Protein AF-A0A957NQN8-F1 (afdb_monomer_lite)

Foldseek 3Di:
DAFPQDLPDDDDPPDDLVCNCVRHVDDPALEAEAENPQDFDWDDRPSHIYTHQHAQQQAADQDLWGWGKDWDDDPPDIDIDIDTHDDDLVVVLVCCVVVCVCVVPPLVSVQSSVSNVRRHHRVVVLCVVCVVCCVVVVDPSVRSSVVSVVD

pLDDT: mean 94.62, std 3.74, range [75.94, 98.19]

Sequence (151 aa):
HASQRSERDSIVMHTAATEFPLMFPHTDATLIVRGHNHAAQVRIWQQRFIITAGAIGLHSGGLRAAQYVLLERRQSSWTFEHHLVEYDVERTLRRFTETGYLEATGVAGRLFQREIDIATLQWLPFMRLYGAAIQSGEITMERALERFQQL

Radius of gyration: 18.22 Å; chains: 1; bounding box: 48×32×51 Å

Structure (mmCIF, N/CA/C/O backbone):
data_AF-A0A957NQN8-F1
#
_entry.id   AF-A0A957NQN8-F1
#
loop_
_atom_site.group_PDB
_atom_site.id
_atom_site.type_symbol
_atom_site.label_atom_id
_atom_site.label_alt_id
_atom_site.label_comp_id
_atom_site.label_asym_id
_atom_site.label_entity_id
_atom_site.label_seq_id
_atom_site.pdbx_PDB_ins_code
_atom_site.Cartn_x
_atom_site.Cartn_y
_atom_site.Cartn_z
_atom_site.occupancy
_atom_site.B_iso_or_equiv
_atom_site.auth_seq_id
_atom_site.auth_comp_id
_atom_site.auth_asym_id
_atom_site.auth_atom_id
_atom_site.pdbx_PDB_model_num
ATOM 1 N N . HIS A 1 1 ? 6.668 -10.659 0.617 1.00 94.19 1 HIS A N 1
ATOM 2 C CA . HIS A 1 1 ? 5.632 -9.607 0.639 1.00 94.19 1 HIS A CA 1
ATOM 3 C C . HIS A 1 1 ? 6.266 -8.221 0.798 1.00 94.19 1 HIS A C 1
ATOM 5 O O . HIS A 1 1 ? 6.100 -7.411 -0.114 1.00 94.19 1 HIS A O 1
ATOM 11 N N . ALA A 1 2 ? 7.045 -7.972 1.862 1.00 96.56 2 ALA A N 1
ATOM 12 C CA . ALA A 1 2 ? 7.792 -6.720 2.057 1.00 96.56 2 ALA A CA 1
ATOM 13 C C . ALA A 1 2 ? 9.279 -6.810 1.636 1.00 96.56 2 ALA A C 1
ATOM 15 O O . ALA A 1 2 ? 9.616 -6.365 0.537 1.00 96.56 2 ALA A O 1
ATOM 16 N N . SER A 1 3 ? 10.139 -7.393 2.479 1.00 97.31 3 SER A N 1
ATOM 17 C CA . SER A 1 3 ? 11.564 -7.686 2.243 1.00 97.31 3 SER A CA 1
ATOM 18 C C . SER A 1 3 ? 11.927 -9.061 2.842 1.00 97.3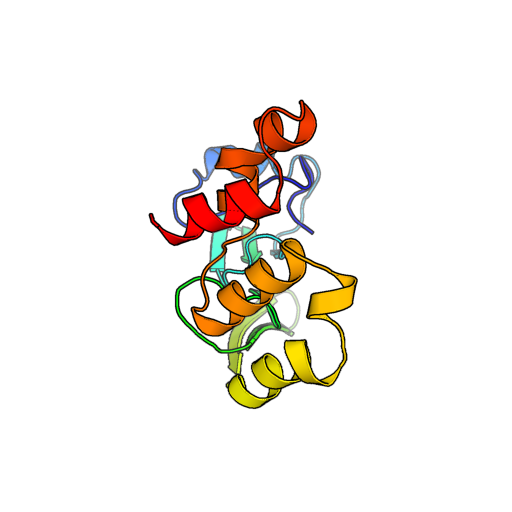1 3 SER A C 1
ATOM 20 O O . SER A 1 3 ? 11.063 -9.715 3.423 1.00 97.31 3 SER A O 1
ATOM 22 N N . GLN A 1 4 ? 13.177 -9.524 2.706 1.00 96.81 4 GLN A N 1
ATOM 23 C CA . GLN A 1 4 ? 13.647 -10.731 3.414 1.00 96.81 4 GLN A CA 1
ATOM 24 C C . GLN A 1 4 ? 13.975 -10.445 4.888 1.00 96.81 4 GLN A C 1
ATOM 26 O O . GLN A 1 4 ? 13.868 -11.336 5.726 1.00 96.81 4 GLN A O 1
ATOM 31 N N . ARG A 1 5 ? 14.378 -9.210 5.204 1.00 96.62 5 ARG A N 1
ATOM 32 C CA . ARG A 1 5 ? 14.732 -8.779 6.562 1.00 96.62 5 ARG A CA 1
ATOM 33 C C . ARG A 1 5 ? 13.515 -8.653 7.472 1.00 96.62 5 ARG A C 1
ATOM 35 O O . ARG A 1 5 ? 13.595 -9.013 8.642 1.00 96.62 5 ARG A O 1
ATOM 42 N N . SER A 1 6 ? 12.415 -8.084 6.976 1.00 96.56 6 SER A N 1
ATOM 43 C CA . SER A 1 6 ? 11.246 -7.790 7.805 1.00 96.56 6 SER A CA 1
ATOM 44 C C . SER A 1 6 ? 9.972 -7.575 6.992 1.00 96.56 6 SER A C 1
ATOM 46 O O . SER A 1 6 ? 9.952 -6.840 6.007 1.00 96.56 6 SER A O 1
ATOM 48 N N . GLU A 1 7 ? 8.858 -8.103 7.502 1.00 94.44 7 GLU A N 1
ATOM 49 C CA . GLU A 1 7 ? 7.504 -7.833 6.996 1.00 94.44 7 GLU A CA 1
ATOM 50 C C . GLU A 1 7 ? 7.017 -6.400 7.271 1.00 94.44 7 GLU A C 1
ATOM 52 O O . GLU A 1 7 ? 5.934 -6.020 6.838 1.00 94.44 7 GLU A O 1
ATOM 57 N N . ARG A 1 8 ? 7.809 -5.590 7.984 1.00 91.94 8 ARG A N 1
ATOM 58 C CA . ARG A 1 8 ? 7.538 -4.165 8.237 1.00 91.94 8 ARG A CA 1
ATOM 59 C C . ARG A 1 8 ? 8.356 -3.234 7.341 1.00 91.94 8 ARG A C 1
ATOM 61 O O . ARG A 1 8 ? 8.216 -2.015 7.446 1.00 91.94 8 ARG A O 1
ATOM 68 N N . ASP A 1 9 ? 9.243 -3.782 6.510 1.00 95.19 9 ASP A N 1
ATOM 69 C CA . ASP A 1 9 ? 10.127 -2.971 5.683 1.00 95.19 9 ASP A CA 1
ATOM 70 C C . ASP A 1 9 ? 9.368 -2.276 4.557 1.00 95.19 9 ASP A C 1
ATOM 72 O O . ASP A 1 9 ? 8.793 -2.887 3.653 1.00 95.19 9 ASP A O 1
ATOM 76 N N . SER A 1 10 ? 9.472 -0.955 4.577 1.00 93.75 10 SER A N 1
ATOM 77 C CA . SER A 1 10 ? 8.943 -0.078 3.553 1.00 93.75 10 SER A CA 1
ATOM 78 C C . SER A 1 10 ? 10.054 0.412 2.636 1.00 93.75 10 SER A C 1
ATOM 80 O O . SER A 1 10 ? 10.982 1.085 3.080 1.00 93.75 10 SER A O 1
ATOM 82 N N . ILE A 1 11 ? 9.926 0.123 1.340 1.00 95.25 11 ILE A N 1
ATOM 83 C CA . ILE A 1 11 ? 10.748 0.753 0.305 1.00 95.25 11 ILE A CA 1
ATOM 84 C C . ILE A 1 11 ? 9.905 1.841 -0.341 1.00 95.25 11 ILE A C 1
ATOM 86 O O . ILE A 1 11 ? 8.903 1.537 -0.985 1.00 95.25 11 ILE A O 1
ATOM 90 N N . VAL A 1 12 ? 10.333 3.086 -0.180 1.00 92.50 12 VAL A N 1
ATOM 91 C CA . VAL A 1 12 ? 9.748 4.291 -0.781 1.00 92.50 12 VAL A CA 1
ATOM 92 C C . VAL A 1 12 ? 10.782 4.964 -1.685 1.00 92.50 12 VAL A C 1
ATOM 94 O O . VAL A 1 12 ? 11.945 4.556 -1.709 1.00 92.50 12 VAL A O 1
ATOM 97 N N . MET A 1 13 ? 10.398 6.007 -2.425 1.00 90.00 13 MET A N 1
ATOM 98 C CA . MET A 1 13 ? 11.289 6.673 -3.391 1.00 90.00 13 MET A CA 1
ATOM 99 C C . MET A 1 13 ? 12.618 7.152 -2.788 1.00 90.00 13 MET A C 1
ATOM 101 O O . MET A 1 13 ? 13.650 7.062 -3.446 1.00 90.00 13 MET A O 1
ATOM 105 N N . HIS A 1 14 ? 12.617 7.583 -1.524 1.00 91.94 14 HIS A N 1
ATOM 106 C CA . HIS A 1 14 ? 13.803 8.098 -0.833 1.00 91.94 14 HIS A CA 1
ATOM 107 C C . HIS A 1 14 ? 14.525 7.069 0.059 1.00 91.94 14 HIS A C 1
ATOM 109 O O . HIS A 1 14 ? 15.478 7.433 0.742 1.00 91.94 14 HIS A O 1
ATOM 115 N N . THR A 1 15 ? 14.122 5.789 0.079 1.00 95.44 15 THR A N 1
ATOM 116 C CA . THR A 1 15 ? 14.885 4.752 0.805 1.00 95.44 15 THR A CA 1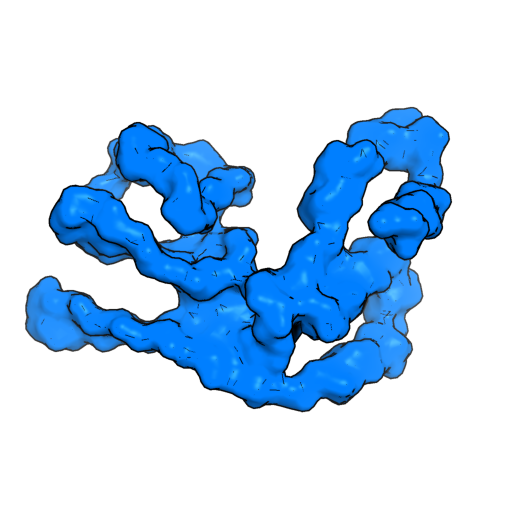
ATOM 117 C C . THR A 1 15 ? 16.298 4.664 0.222 1.00 95.44 15 THR A C 1
ATOM 119 O O . THR A 1 15 ? 16.436 4.469 -0.988 1.00 95.44 15 THR A O 1
ATOM 122 N N . ALA A 1 16 ? 17.338 4.806 1.044 1.00 94.69 16 ALA A N 1
ATOM 123 C CA . ALA A 1 16 ? 18.724 4.803 0.578 1.00 94.69 16 ALA A CA 1
ATOM 124 C C . ALA A 1 16 ? 19.117 3.448 -0.035 1.00 94.69 16 ALA A C 1
ATOM 126 O O . ALA A 1 16 ? 18.762 2.395 0.489 1.00 94.69 16 ALA A O 1
ATOM 127 N N . ALA A 1 17 ? 19.886 3.460 -1.129 1.00 94.50 17 ALA A N 1
ATOM 128 C CA . ALA A 1 17 ? 20.317 2.221 -1.788 1.00 94.50 17 ALA A CA 1
ATOM 129 C C . ALA A 1 17 ? 21.243 1.357 -0.909 1.00 94.50 17 ALA A C 1
ATOM 131 O O . ALA A 1 17 ? 21.326 0.146 -1.103 1.00 94.50 17 ALA A O 1
ATOM 132 N N . THR A 1 18 ? 21.896 1.968 0.083 1.00 95.56 18 THR A N 1
ATOM 133 C CA . THR A 1 18 ? 22.708 1.289 1.102 1.00 95.56 18 THR A CA 1
ATOM 134 C C . THR A 1 18 ? 21.887 0.381 2.019 1.00 95.56 18 THR A C 1
ATOM 136 O O . THR A 1 18 ? 22.454 -0.524 2.619 1.00 95.56 18 THR A O 1
ATOM 139 N N . GLU A 1 19 ? 20.563 0.563 2.097 1.00 96.88 19 GLU A N 1
ATOM 140 C CA . GLU A 1 19 ? 19.673 -0.309 2.877 1.00 96.88 19 GLU A CA 1
ATOM 141 C C . GLU A 1 19 ? 19.344 -1.623 2.161 1.00 96.88 19 GLU A C 1
ATOM 143 O O . GLU A 1 19 ? 19.018 -2.618 2.806 1.00 96.88 19 GLU A O 1
ATOM 148 N N . PHE A 1 20 ? 19.411 -1.660 0.827 1.00 96.56 20 PHE A N 1
ATOM 149 C CA . PHE A 1 20 ? 18.943 -2.813 0.053 1.00 96.56 20 PHE A CA 1
ATOM 150 C C . PHE A 1 20 ? 19.696 -4.121 0.332 1.00 96.56 20 PHE A C 1
ATOM 152 O O . PHE A 1 20 ? 19.016 -5.139 0.478 1.00 96.56 20 PHE A O 1
ATOM 159 N N . PRO A 1 21 ? 21.035 -4.135 0.506 1.00 96.19 21 PRO A N 1
ATOM 160 C CA . PRO A 1 21 ? 21.740 -5.343 0.932 1.00 96.19 21 PRO A CA 1
ATOM 161 C C . PRO A 1 21 ? 21.251 -5.875 2.285 1.00 96.19 21 PRO A C 1
ATOM 163 O O . PRO A 1 21 ? 21.210 -7.082 2.487 1.00 96.19 21 PRO A O 1
ATOM 166 N N . LEU A 1 22 ? 20.844 -4.988 3.201 1.00 96.56 22 LEU A N 1
ATOM 167 C CA . LEU A 1 22 ? 20.317 -5.383 4.507 1.00 96.56 22 LEU A CA 1
ATOM 168 C C . LEU A 1 22 ? 18.882 -5.900 4.401 1.00 96.56 22 LEU A C 1
ATOM 170 O O . LEU A 1 22 ? 18.526 -6.835 5.107 1.00 96.56 22 LEU A O 1
ATOM 174 N N . MET A 1 23 ? 18.057 -5.300 3.538 1.00 97.38 23 MET A N 1
ATOM 175 C CA . MET A 1 23 ? 16.670 -5.718 3.295 1.00 97.38 23 MET A CA 1
ATOM 176 C C . MET A 1 23 ? 16.573 -7.060 2.551 1.00 97.38 23 MET A C 1
ATOM 178 O O . MET A 1 23 ? 15.591 -7.789 2.721 1.00 97.38 23 MET A O 1
ATOM 182 N N . PHE A 1 24 ? 17.580 -7.384 1.737 1.00 96.88 24 PHE A N 1
ATOM 183 C CA . PHE A 1 24 ? 17.642 -8.586 0.905 1.00 96.88 24 PHE A CA 1
ATOM 184 C C . PHE A 1 24 ? 18.995 -9.315 1.039 1.00 96.88 24 PHE A C 1
ATOM 186 O O . PHE A 1 24 ? 19.737 -9.420 0.057 1.00 96.88 24 PHE A O 1
ATOM 193 N N . PRO A 1 25 ? 19.342 -9.818 2.238 1.00 95.94 25 PRO A N 1
ATOM 194 C CA . PRO A 1 25 ? 20.683 -10.323 2.534 1.00 95.94 25 PRO A CA 1
ATOM 195 C C . PRO A 1 25 ? 21.014 -11.668 1.871 1.00 95.94 25 PRO A C 1
ATOM 197 O O . PRO A 1 25 ? 22.176 -12.066 1.851 1.00 95.94 25 PRO A O 1
ATOM 200 N N . HIS A 1 26 ? 20.019 -12.391 1.348 1.00 94.56 26 HIS A N 1
ATOM 201 C CA . HIS A 1 26 ? 20.175 -13.771 0.870 1.00 94.56 26 HIS A CA 1
ATOM 202 C C . HIS A 1 26 ? 19.574 -13.969 -0.524 1.00 94.56 26 HIS A C 1
ATOM 204 O O . HIS A 1 26 ? 18.953 -14.995 -0.797 1.00 94.56 26 HIS A O 1
ATOM 210 N N . THR A 1 27 ? 19.669 -12.964 -1.396 1.00 92.31 27 THR A N 1
ATOM 211 C CA . THR A 1 27 ? 19.161 -13.076 -2.766 1.00 92.31 27 THR A CA 1
ATOM 212 C C . THR A 1 27 ? 20.216 -12.721 -3.798 1.00 92.31 27 THR A C 1
ATOM 214 O O . THR A 1 27 ? 20.865 -11.675 -3.716 1.00 92.31 27 THR A O 1
ATOM 217 N N . ASP A 1 28 ? 20.302 -13.563 -4.822 1.00 92.19 28 ASP A N 1
ATOM 218 C CA . ASP A 1 28 ? 21.055 -13.306 -6.051 1.00 92.19 28 ASP A CA 1
ATOM 219 C C . ASP A 1 28 ? 20.137 -12.938 -7.223 1.00 92.19 28 ASP A C 1
ATOM 221 O O . ASP A 1 28 ? 20.584 -12.794 -8.360 1.00 92.19 28 ASP A O 1
ATOM 225 N N . ALA A 1 29 ? 18.839 -12.754 -6.957 1.00 93.44 29 ALA A N 1
ATOM 226 C CA . ALA A 1 29 ? 17.880 -12.372 -7.979 1.00 93.44 29 ALA A CA 1
ATOM 227 C C . ALA A 1 29 ? 18.218 -10.991 -8.564 1.00 93.44 29 ALA A C 1
ATOM 229 O O . ALA A 1 29 ? 18.407 -10.009 -7.843 1.00 93.44 29 ALA A O 1
ATOM 230 N N . THR A 1 30 ? 18.226 -10.906 -9.893 1.00 93.38 30 THR A N 1
ATOM 231 C CA . THR A 1 30 ? 18.358 -9.642 -10.632 1.00 93.38 30 THR A CA 1
ATOM 232 C C . THR A 1 30 ? 17.045 -8.861 -10.693 1.00 93.38 30 THR A C 1
ATOM 234 O O . THR A 1 30 ? 17.049 -7.662 -10.960 1.00 93.38 30 THR A O 1
ATOM 237 N N . LEU A 1 31 ? 15.923 -9.522 -10.397 1.00 95.50 31 LEU A N 1
ATOM 238 C CA . LEU A 1 31 ? 14.590 -8.941 -10.318 1.00 95.50 31 LEU A CA 1
ATOM 239 C C . LEU A 1 31 ? 13.915 -9.383 -9.017 1.00 95.50 31 LEU A C 1
ATOM 241 O O . LEU A 1 31 ? 13.694 -10.571 -8.796 1.00 95.50 31 LEU A O 1
ATOM 245 N N . ILE A 1 32 ? 13.569 -8.423 -8.166 1.00 96.81 32 ILE A N 1
ATOM 246 C CA . ILE A 1 32 ? 12.849 -8.634 -6.910 1.00 96.81 32 ILE A CA 1
ATOM 247 C C . ILE A 1 32 ? 11.475 -7.988 -7.053 1.00 96.81 32 ILE A C 1
ATOM 249 O O . ILE A 1 32 ? 11.379 -6.782 -7.261 1.00 96.81 32 ILE A O 1
ATOM 253 N N . VAL A 1 33 ? 10.409 -8.775 -6.915 1.00 97.00 33 VAL A N 1
ATOM 254 C CA . VAL A 1 33 ? 9.023 -8.294 -7.015 1.00 97.00 33 VAL A CA 1
ATOM 255 C C . VAL A 1 33 ? 8.379 -8.333 -5.633 1.00 97.00 33 VAL A C 1
ATOM 257 O O . VAL A 1 33 ? 8.437 -9.350 -4.941 1.00 97.00 33 VAL A O 1
ATOM 260 N N . ARG A 1 34 ? 7.777 -7.219 -5.212 1.00 96.38 34 ARG A N 1
ATOM 261 C CA . ARG A 1 34 ? 7.179 -7.051 -3.879 1.00 96.38 34 ARG A CA 1
ATOM 262 C C . ARG A 1 34 ? 5.885 -6.235 -3.910 1.00 96.38 34 ARG A C 1
ATOM 264 O O . ARG A 1 34 ? 5.529 -5.642 -4.924 1.00 96.38 34 ARG A O 1
ATOM 271 N N . GLY A 1 35 ? 5.209 -6.177 -2.764 1.00 94.69 35 GLY A N 1
ATOM 272 C CA . GLY A 1 35 ? 4.024 -5.347 -2.531 1.00 94.69 35 GLY A CA 1
ATOM 273 C C . GLY A 1 35 ? 4.209 -4.462 -1.299 1.00 94.69 35 GLY A C 1
ATOM 274 O O . GLY A 1 35 ? 5.149 -3.669 -1.237 1.00 94.69 35 GLY A O 1
ATOM 275 N N . HIS A 1 36 ? 3.331 -4.633 -0.309 1.00 94.69 36 HIS A N 1
ATOM 276 C CA . HIS A 1 36 ? 3.388 -4.056 1.041 1.00 94.69 36 HIS A CA 1
ATOM 277 C C . HIS A 1 36 ? 3.136 -2.542 1.167 1.00 94.69 36 HIS A C 1
ATOM 279 O O . HIS A 1 36 ? 2.336 -2.140 2.001 1.00 94.69 36 HIS A O 1
ATOM 285 N N . ASN A 1 37 ? 3.753 -1.689 0.342 1.00 90.19 37 ASN A N 1
ATOM 286 C CA . ASN A 1 37 ? 3.627 -0.224 0.488 1.00 90.19 37 ASN A CA 1
ATOM 287 C C . ASN A 1 37 ? 2.455 0.387 -0.278 1.00 90.19 37 ASN A C 1
ATOM 289 O O . ASN A 1 37 ? 2.228 1.587 -0.171 1.00 90.19 37 ASN A O 1
ATOM 293 N N . HIS A 1 38 ? 1.763 -0.426 -1.079 1.00 92.88 38 HIS A N 1
ATOM 294 C CA . HIS A 1 38 ? 0.609 -0.017 -1.880 1.00 92.88 38 HIS A CA 1
ATOM 295 C C . HIS A 1 38 ? 0.892 1.136 -2.863 1.00 92.88 38 HIS A C 1
ATOM 297 O O . HIS A 1 38 ? -0.018 1.853 -3.275 1.00 92.88 38 HIS A O 1
ATOM 303 N N . ALA A 1 39 ? 2.158 1.311 -3.241 1.00 90.38 39 ALA A N 1
ATOM 304 C CA . ALA A 1 39 ? 2.619 2.317 -4.187 1.00 90.38 39 ALA A CA 1
ATOM 305 C C . ALA A 1 39 ? 3.451 1.627 -5.268 1.00 90.38 39 ALA A C 1
ATOM 307 O O . ALA A 1 39 ? 4.501 1.045 -4.966 1.00 90.38 39 ALA A O 1
ATOM 308 N N . ALA A 1 40 ? 2.965 1.648 -6.509 1.00 93.75 40 ALA A N 1
ATOM 309 C CA . ALA A 1 40 ? 3.712 1.151 -7.654 1.00 93.75 40 ALA A CA 1
ATOM 310 C C . ALA A 1 40 ? 5.033 1.919 -7.785 1.00 93.75 40 ALA A C 1
ATOM 312 O O . ALA A 1 40 ? 5.048 3.149 -7.778 1.00 93.75 40 ALA A O 1
ATOM 313 N N . GLN A 1 41 ? 6.153 1.201 -7.865 1.00 94.56 41 GLN A N 1
ATOM 314 C CA . GLN A 1 41 ? 7.461 1.836 -8.027 1.00 94.56 41 GLN A CA 1
ATOM 315 C C . GLN A 1 41 ? 8.492 0.866 -8.601 1.00 94.56 41 GLN A C 1
ATOM 317 O O . GLN A 1 41 ? 8.383 -0.354 -8.443 1.00 94.56 41 GLN A O 1
ATOM 322 N N . VAL A 1 42 ? 9.566 1.435 -9.142 1.00 95.88 42 VAL A N 1
ATOM 323 C CA . VAL A 1 42 ? 10.786 0.712 -9.503 1.00 95.88 42 VAL A CA 1
ATOM 324 C C . VAL A 1 42 ? 11.969 1.372 -8.811 1.00 95.88 42 VAL A C 1
ATOM 326 O O . VAL A 1 42 ? 12.149 2.587 -8.881 1.00 95.88 42 VAL A O 1
ATOM 329 N N . ARG A 1 43 ? 12.792 0.572 -8.133 1.00 96.56 43 ARG A N 1
ATOM 330 C CA . ARG A 1 43 ? 14.082 1.002 -7.589 1.00 96.56 43 ARG A CA 1
ATOM 331 C C . ARG A 1 43 ? 15.198 0.220 -8.266 1.00 96.56 43 ARG A C 1
ATOM 333 O O . ARG A 1 43 ? 15.123 -1.000 -8.385 1.00 96.56 43 ARG A O 1
ATOM 340 N N . ILE A 1 44 ? 16.234 0.938 -8.682 1.00 94.25 44 ILE A N 1
ATOM 341 C CA . ILE A 1 44 ? 17.450 0.353 -9.245 1.00 94.25 44 ILE A CA 1
ATOM 342 C C . ILE A 1 44 ? 18.449 0.154 -8.105 1.00 94.25 44 ILE A C 1
ATOM 344 O O . ILE A 1 44 ? 18.696 1.070 -7.317 1.00 94.25 44 ILE A O 1
ATOM 348 N N . TRP A 1 45 ? 19.014 -1.046 -8.021 1.00 93.56 45 TRP A N 1
ATOM 349 C CA . TRP A 1 45 ? 20.042 -1.418 -7.057 1.00 93.56 45 TRP A CA 1
ATOM 350 C C . TRP A 1 45 ? 21.176 -2.128 -7.796 1.00 93.56 45 TRP A C 1
ATOM 352 O O . TRP A 1 45 ? 21.085 -3.317 -8.088 1.00 93.56 45 TRP A O 1
ATOM 362 N N . GLN A 1 46 ? 22.247 -1.395 -8.119 1.00 90.94 46 GLN A N 1
ATOM 363 C CA . GLN A 1 46 ? 23.322 -1.887 -8.994 1.00 90.94 46 GLN A CA 1
ATOM 364 C C . GLN A 1 46 ? 22.746 -2.370 -10.343 1.00 90.94 46 GLN A C 1
ATOM 366 O O . GLN A 1 46 ? 22.109 -1.588 -11.039 1.00 90.94 46 GLN A O 1
ATOM 371 N N . GLN A 1 47 ? 22.935 -3.646 -10.696 1.00 90.88 47 GLN A N 1
ATOM 372 C CA . GLN A 1 47 ? 22.377 -4.285 -11.898 1.00 90.88 47 GLN A CA 1
ATOM 373 C C . GLN A 1 47 ? 21.067 -5.045 -11.611 1.00 90.88 47 GLN A C 1
ATOM 375 O O . GLN A 1 47 ? 20.671 -5.923 -12.376 1.00 90.88 47 GLN A O 1
ATOM 380 N N . ARG A 1 48 ? 20.414 -4.755 -10.479 1.00 93.94 48 ARG A N 1
ATOM 381 C CA . ARG A 1 48 ? 19.173 -5.394 -10.033 1.00 93.94 48 ARG A CA 1
ATOM 382 C C . ARG A 1 48 ? 18.019 -4.395 -10.030 1.00 93.94 48 ARG A C 1
ATOM 384 O O . ARG A 1 48 ? 18.211 -3.197 -9.806 1.00 93.94 48 ARG A O 1
ATOM 391 N N . PHE A 1 49 ? 16.809 -4.914 -10.190 1.00 95.81 49 PHE A N 1
ATOM 392 C CA . PHE A 1 49 ? 15.566 -4.161 -10.068 1.00 95.81 49 PHE A CA 1
ATOM 393 C C . PHE A 1 49 ? 14.765 -4.640 -8.861 1.00 95.81 49 PHE A C 1
ATOM 395 O O . PHE A 1 49 ? 14.580 -5.839 -8.663 1.00 95.81 49 PHE A O 1
ATOM 402 N N . ILE A 1 50 ? 14.243 -3.694 -8.084 1.00 97.38 50 ILE A N 1
ATOM 403 C CA . ILE A 1 50 ? 13.220 -3.940 -7.069 1.00 97.38 50 ILE A CA 1
ATOM 404 C C . ILE A 1 50 ? 11.929 -3.285 -7.559 1.00 97.38 50 ILE A C 1
ATOM 406 O O . ILE A 1 50 ? 11.829 -2.059 -7.617 1.00 97.38 50 ILE A O 1
ATOM 410 N N . ILE A 1 51 ? 10.944 -4.105 -7.905 1.00 97.50 51 ILE A N 1
ATOM 411 C CA . ILE A 1 51 ? 9.638 -3.687 -8.406 1.00 97.50 51 ILE A CA 1
ATOM 412 C C . ILE A 1 51 ? 8.611 -3.839 -7.289 1.00 97.50 51 ILE A C 1
ATOM 414 O O . ILE A 1 51 ? 8.366 -4.944 -6.804 1.00 97.50 51 ILE A O 1
ATOM 418 N N . THR A 1 52 ? 7.972 -2.737 -6.904 1.00 96.75 52 THR A N 1
ATOM 419 C CA . THR A 1 52 ? 6.745 -2.780 -6.101 1.00 96.75 52 THR A CA 1
ATOM 420 C C . THR A 1 52 ? 5.554 -2.759 -7.052 1.00 96.75 52 THR A C 1
ATOM 422 O O . THR A 1 52 ? 5.422 -1.824 -7.840 1.00 96.75 52 THR A O 1
ATOM 425 N N . ALA A 1 53 ? 4.692 -3.775 -6.992 1.00 95.88 53 ALA A N 1
ATOM 426 C CA . ALA A 1 53 ? 3.571 -3.933 -7.925 1.00 95.88 53 ALA A CA 1
ATOM 427 C C . ALA A 1 53 ? 2.480 -2.853 -7.781 1.00 95.88 53 ALA A C 1
ATOM 429 O O . ALA A 1 53 ? 1.755 -2.593 -8.734 1.00 95.88 53 ALA A O 1
ATOM 430 N N . GLY A 1 54 ? 2.381 -2.219 -6.608 1.00 93.88 54 GLY A N 1
ATOM 431 C CA . GLY A 1 54 ? 1.290 -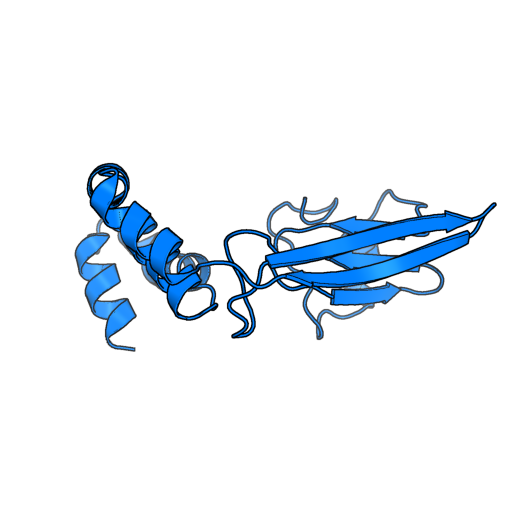1.313 -6.248 1.00 93.88 54 GLY A CA 1
ATOM 432 C C . GLY A 1 54 ? 0.245 -2.005 -5.378 1.00 93.88 54 GLY A C 1
ATOM 433 O O . GLY A 1 54 ? 0.594 -2.857 -4.554 1.00 93.88 54 GLY A O 1
ATOM 434 N N . ALA A 1 55 ? -1.017 -1.612 -5.526 1.00 94.44 55 ALA A N 1
ATOM 435 C CA . ALA A 1 55 ? -2.159 -2.216 -4.849 1.00 94.44 55 ALA A CA 1
ATOM 436 C C . ALA A 1 55 ? -3.396 -2.234 -5.752 1.00 94.44 55 ALA A C 1
ATOM 438 O O . ALA A 1 55 ? -3.639 -1.288 -6.494 1.00 94.44 55 ALA A O 1
ATOM 439 N N . ILE A 1 56 ? -4.194 -3.297 -5.631 1.00 94.44 56 ILE A N 1
ATOM 440 C CA . ILE A 1 56 ? -5.451 -3.472 -6.375 1.00 94.44 56 ILE A CA 1
ATOM 441 C C . ILE A 1 56 ? -6.652 -2.847 -5.652 1.00 94.44 56 ILE A C 1
ATOM 443 O O . ILE A 1 56 ? -7.576 -2.375 -6.302 1.00 94.44 56 ILE A O 1
ATOM 447 N N . GLY A 1 57 ? -6.678 -2.907 -4.315 1.00 90.50 57 GLY A N 1
ATOM 448 C CA . GLY A 1 57 ? -7.862 -2.545 -3.522 1.00 90.50 57 GLY A CA 1
ATOM 449 C C . GLY A 1 57 ? -7.642 -1.462 -2.467 1.00 90.50 57 GLY A C 1
ATOM 450 O O . GLY A 1 57 ? -8.613 -0.886 -2.001 1.00 90.50 57 GLY A O 1
ATOM 451 N N . LEU A 1 58 ? -6.394 -1.170 -2.091 1.00 88.44 58 LEU A N 1
ATOM 452 C CA . LEU A 1 58 ? -6.046 -0.162 -1.083 1.00 88.44 58 LEU A CA 1
ATOM 453 C C . LEU A 1 58 ? -4.951 0.734 -1.645 1.00 88.44 58 LEU A C 1
ATOM 455 O O . LEU A 1 58 ? -3.769 0.459 -1.476 1.00 88.44 58 LEU A O 1
ATOM 459 N N . HIS A 1 59 ? -5.352 1.756 -2.385 1.00 83.12 59 HIS A N 1
ATOM 460 C CA . HIS A 1 59 ? -4.439 2.593 -3.154 1.00 83.12 59 HIS A CA 1
ATOM 461 C C . HIS A 1 59 ? -3.730 3.613 -2.265 1.00 83.12 59 HIS A C 1
ATOM 463 O O . HIS A 1 59 ? -4.281 4.091 -1.274 1.00 83.12 59 HIS A O 1
ATOM 469 N N . SER A 1 60 ? -2.512 3.981 -2.652 1.00 79.31 60 SER A N 1
ATOM 470 C CA . SER A 1 60 ? -1.793 5.104 -2.060 1.00 79.31 60 SER A CA 1
ATOM 471 C C . SER A 1 60 ? -1.240 6.016 -3.155 1.00 79.31 60 SER A C 1
ATOM 473 O O . SER A 1 60 ? -0.960 5.563 -4.267 1.00 79.31 60 SER A O 1
ATOM 475 N N . GLY A 1 61 ? -1.097 7.307 -2.847 1.00 77.62 61 GLY A N 1
ATOM 476 C CA . GLY A 1 61 ? -0.585 8.306 -3.790 1.00 77.62 61 GLY A CA 1
ATOM 477 C C . GLY A 1 61 ? -1.664 9.106 -4.525 1.00 77.62 61 GLY A C 1
ATOM 478 O O . GLY A 1 61 ? -1.364 9.697 -5.556 1.00 77.62 61 GLY A O 1
ATOM 479 N N . GLY A 1 62 ? -2.903 9.132 -4.018 1.00 82.25 62 GLY A N 1
ATOM 480 C CA . GLY A 1 62 ? -3.966 10.015 -4.518 1.00 82.25 62 GLY A CA 1
ATOM 481 C C . GLY A 1 62 ? -4.679 9.531 -5.785 1.00 82.25 62 GLY A C 1
ATOM 482 O O . GLY A 1 62 ? -5.557 10.223 -6.290 1.00 82.25 62 GLY A O 1
ATOM 483 N N . LEU A 1 63 ? -4.340 8.343 -6.293 1.00 87.62 63 LEU A N 1
ATOM 484 C CA . LEU A 1 63 ? -4.958 7.755 -7.483 1.00 87.62 63 LEU A CA 1
ATOM 485 C C . LEU A 1 63 ? -5.936 6.644 -7.091 1.00 87.62 63 LEU A C 1
ATOM 487 O O . LEU A 1 63 ? -5.528 5.610 -6.561 1.00 87.62 63 LEU A O 1
ATOM 491 N N . ARG A 1 64 ? -7.227 6.828 -7.392 1.00 92.12 64 ARG A N 1
ATOM 492 C CA . ARG A 1 64 ? -8.290 5.839 -7.135 1.00 92.12 64 ARG A CA 1
ATOM 493 C C . ARG A 1 64 ? -8.376 4.796 -8.266 1.00 92.12 64 ARG A C 1
ATOM 495 O O . ARG A 1 64 ? -9.430 4.598 -8.858 1.00 92.12 64 ARG A O 1
ATOM 502 N N . ALA A 1 65 ? -7.259 4.146 -8.584 1.00 93.88 65 ALA A N 1
ATOM 503 C CA . ALA A 1 65 ? -7.159 3.162 -9.664 1.00 93.88 65 ALA A CA 1
ATOM 504 C C . ALA A 1 65 ? -6.299 1.968 -9.243 1.00 93.88 65 ALA A C 1
ATOM 506 O O . ALA A 1 65 ? -5.243 2.162 -8.640 1.00 93.88 65 ALA A O 1
ATOM 507 N N . ALA A 1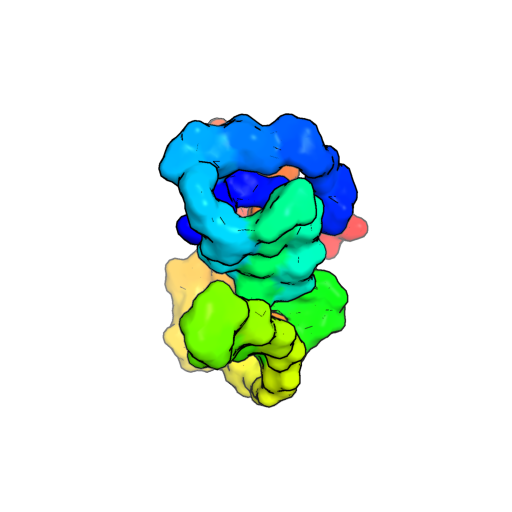 66 ? -6.724 0.759 -9.614 1.00 95.25 66 ALA A N 1
ATOM 508 C CA . ALA A 1 66 ? -6.001 -0.477 -9.338 1.00 95.25 66 ALA A CA 1
ATOM 509 C C . ALA A 1 66 ? -4.639 -0.466 -10.030 1.00 95.25 66 ALA A C 1
ATOM 511 O O . ALA A 1 66 ? -4.543 -0.164 -11.217 1.00 95.25 66 ALA A O 1
ATOM 512 N N . GLN A 1 67 ? -3.592 -0.816 -9.289 1.00 95.62 67 GLN A N 1
ATOM 513 C CA . GLN A 1 67 ? -2.217 -0.851 -9.774 1.00 95.62 67 GLN A CA 1
ATOM 514 C C . GLN A 1 67 ? -1.690 -2.281 -9.780 1.00 95.62 67 GLN A C 1
ATOM 516 O O . GLN A 1 67 ? -1.775 -2.995 -8.776 1.00 95.62 67 GLN A O 1
ATOM 521 N N . TYR A 1 68 ? -1.100 -2.677 -10.900 1.00 96.00 68 TYR A N 1
ATOM 522 C CA . TYR A 1 68 ? -0.355 -3.923 -11.017 1.00 96.00 68 TYR A CA 1
ATOM 523 C C . TYR A 1 68 ? 0.813 -3.762 -11.982 1.00 96.00 68 TYR A C 1
ATOM 525 O O . TYR A 1 68 ? 0.954 -2.744 -12.658 1.00 96.00 68 TYR A O 1
ATOM 533 N N . VAL A 1 69 ? 1.663 -4.783 -12.039 1.00 97.38 69 VAL A N 1
ATOM 534 C CA . VAL A 1 69 ? 2.780 -4.847 -12.978 1.00 97.38 69 VAL A CA 1
ATOM 535 C C . VAL A 1 69 ? 2.630 -6.074 -13.867 1.00 97.38 69 VAL A C 1
ATOM 537 O O . VAL A 1 69 ? 2.367 -7.172 -13.372 1.00 97.38 69 VAL A O 1
ATOM 540 N N . LEU A 1 70 ? 2.800 -5.890 -15.172 1.00 97.62 70 LEU A N 1
ATOM 541 C CA . LEU A 1 70 ? 3.042 -6.977 -16.109 1.00 97.62 70 LEU A CA 1
ATOM 542 C C . LEU A 1 70 ? 4.544 -7.197 -16.211 1.00 97.62 70 LEU A C 1
ATOM 544 O O . LEU A 1 70 ? 5.305 -6.256 -16.415 1.00 97.62 70 LEU A O 1
ATOM 548 N N . LEU A 1 71 ? 4.961 -8.447 -16.041 1.00 96.69 71 LEU A N 1
ATOM 549 C CA . LEU A 1 71 ? 6.346 -8.872 -16.184 1.00 96.69 71 LEU A CA 1
ATOM 550 C C . LEU A 1 71 ? 6.407 -9.848 -17.346 1.00 96.69 71 LEU A C 1
ATOM 552 O O . LEU A 1 71 ? 5.799 -10.917 -17.290 1.00 96.69 71 LEU A O 1
ATOM 556 N N . GLU A 1 72 ? 7.154 -9.493 -18.380 1.00 96.81 72 GLU A N 1
ATOM 557 C CA . GLU A 1 72 ? 7.369 -10.363 -19.527 1.00 96.81 72 GLU A CA 1
ATOM 558 C C . GLU A 1 72 ? 8.831 -10.802 -19.549 1.00 96.81 72 GLU A C 1
ATOM 560 O O . GLU A 1 72 ? 9.753 -9.992 -19.430 1.00 96.81 72 GLU A O 1
ATOM 565 N N . ARG A 1 73 ? 9.058 -12.109 -19.691 1.00 93.88 73 ARG A N 1
ATOM 566 C CA . ARG A 1 73 ? 10.400 -12.658 -19.873 1.00 93.88 73 ARG A CA 1
ATOM 567 C C . ARG A 1 73 ? 10.616 -12.988 -21.340 1.00 93.88 73 ARG A C 1
ATOM 569 O O . ARG A 1 73 ? 9.991 -13.908 -21.862 1.00 93.88 73 ARG A O 1
ATOM 576 N N . ARG A 1 74 ? 11.563 -12.303 -21.976 1.00 92.50 74 ARG A N 1
ATOM 577 C CA . ARG A 1 74 ? 12.045 -12.629 -23.324 1.00 92.50 74 ARG A CA 1
ATOM 578 C C . ARG A 1 74 ? 13.471 -13.150 -23.217 1.00 92.50 74 ARG A C 1
ATOM 580 O O . ARG A 1 74 ? 14.382 -12.411 -22.851 1.00 92.50 74 ARG A O 1
ATOM 587 N N . GLN A 1 75 ? 13.665 -14.434 -23.521 1.00 90.12 75 GLN A N 1
ATOM 588 C CA . GLN A 1 75 ? 14.946 -15.132 -23.340 1.00 90.12 75 GLN A CA 1
ATOM 589 C C . GLN A 1 75 ? 15.474 -14.994 -21.889 1.00 90.12 75 GLN A C 1
ATOM 591 O O . GLN A 1 75 ? 14.852 -15.478 -20.937 1.00 90.12 75 GLN A O 1
ATOM 596 N N . SER A 1 76 ? 16.624 -14.339 -21.708 1.00 86.12 76 SER A N 1
ATOM 597 C CA . SER A 1 76 ? 17.262 -14.077 -20.414 1.00 86.12 76 SER A CA 1
ATOM 598 C C . SER A 1 76 ? 16.900 -12.722 -19.799 1.00 86.12 76 SER A C 1
ATOM 600 O O . SER A 1 76 ? 17.343 -12.441 -18.689 1.00 86.12 76 SER A O 1
ATOM 602 N N . SER A 1 77 ? 16.108 -11.898 -20.486 1.00 88.75 77 SER A N 1
ATOM 603 C CA . SER A 1 77 ? 15.793 -10.531 -20.065 1.00 88.75 77 SER A CA 1
ATOM 604 C C . SER A 1 77 ? 14.344 -10.402 -19.607 1.00 88.75 77 SER A C 1
ATOM 606 O O . SER A 1 77 ? 13.444 -11.051 -20.142 1.00 88.75 77 SER A O 1
ATOM 608 N N . TRP A 1 78 ? 14.127 -9.536 -18.620 1.00 93.12 78 TRP A N 1
ATOM 609 C CA . TRP A 1 78 ? 12.802 -9.148 -18.148 1.00 93.12 78 TRP A CA 1
ATOM 610 C C . TRP A 1 78 ? 12.468 -7.742 -18.634 1.00 93.12 78 TRP A C 1
ATOM 612 O O . TRP A 1 78 ? 13.292 -6.835 -18.517 1.00 93.12 78 TRP A O 1
ATOM 622 N N . THR A 1 79 ? 11.251 -7.561 -19.127 1.00 95.00 79 THR A N 1
ATOM 623 C CA . THR A 1 79 ? 10.611 -6.255 -19.290 1.00 95.00 79 THR A CA 1
ATOM 624 C C . THR A 1 79 ? 9.469 -6.140 -18.288 1.00 95.00 79 THR A C 1
ATOM 626 O O . THR A 1 79 ? 8.925 -7.146 -17.822 1.00 95.00 79 THR A O 1
ATOM 629 N N . PHE A 1 80 ? 9.138 -4.910 -17.907 1.00 95.94 80 PHE A N 1
ATOM 630 C CA . PHE A 1 80 ? 8.082 -4.645 -16.943 1.00 95.94 80 PHE A CA 1
ATOM 631 C C . PHE A 1 80 ? 7.284 -3.406 -17.329 1.00 95.94 80 PHE A C 1
ATOM 633 O O . PHE A 1 80 ? 7.852 -2.417 -17.788 1.00 95.94 80 PHE A O 1
ATOM 640 N N . GLU A 1 81 ? 5.977 -3.462 -17.096 1.00 97.38 81 GLU A N 1
ATOM 641 C CA . GLU A 1 81 ? 5.045 -2.367 -17.353 1.00 97.38 81 GLU A CA 1
ATOM 642 C C . GLU A 1 81 ? 4.085 -2.241 -16.170 1.00 97.38 81 GLU A C 1
ATOM 644 O O . GLU A 1 81 ? 3.414 -3.203 -15.793 1.00 97.38 81 GLU A O 1
ATOM 649 N N . HIS A 1 82 ? 4.039 -1.064 -15.545 1.00 96.81 82 HIS A N 1
ATOM 650 C CA . HIS A 1 82 ? 3.041 -0.767 -14.520 1.00 96.81 82 HIS A CA 1
ATOM 651 C C . HIS A 1 82 ? 1.759 -0.281 -15.180 1.00 96.81 82 HIS A C 1
ATOM 653 O O . HIS A 1 82 ? 1.776 0.667 -15.963 1.00 96.81 82 HIS A O 1
ATOM 659 N N . HIS A 1 83 ? 0.646 -0.900 -14.813 1.00 96.62 83 HIS A N 1
ATOM 660 C CA . HIS A 1 83 ? -0.676 -0.546 -15.301 1.00 96.62 83 HIS A CA 1
ATOM 661 C C . HIS A 1 83 ? -1.503 0.072 -14.185 1.00 96.62 83 HIS A C 1
ATOM 663 O O . HIS A 1 83 ? -1.471 -0.384 -13.040 1.00 96.62 83 HIS A O 1
ATOM 669 N N . LEU A 1 84 ? -2.281 1.083 -14.564 1.00 95.69 84 LEU A N 1
ATOM 670 C CA . LEU A 1 84 ? -3.368 1.627 -13.767 1.00 95.69 84 LEU A CA 1
ATOM 671 C C . LEU A 1 84 ? -4.685 1.285 -14.453 1.00 95.69 84 LEU A C 1
ATOM 673 O O . LEU A 1 84 ? -4.830 1.500 -15.656 1.00 95.69 84 LEU A O 1
ATOM 677 N N . VAL A 1 85 ? -5.631 0.746 -13.692 1.00 96.38 85 VAL A N 1
ATOM 678 C CA . VAL A 1 85 ? -6.961 0.388 -14.186 1.00 96.38 85 VAL A CA 1
ATOM 679 C C . VAL A 1 85 ? -8.010 1.047 -13.310 1.00 96.38 85 VAL A C 1
ATOM 681 O O . VAL A 1 85 ? -8.110 0.781 -12.110 1.00 96.38 85 VAL A O 1
ATOM 684 N N . GLU A 1 86 ? -8.787 1.931 -13.924 1.00 95.44 86 GLU A N 1
ATOM 685 C CA . GLU A 1 86 ? -9.952 2.533 -13.292 1.00 95.44 86 GLU A CA 1
ATOM 686 C C . GLU A 1 86 ? -11.017 1.468 -13.015 1.00 95.44 86 GLU A C 1
ATOM 688 O O . GLU A 1 86 ? -11.195 0.509 -13.768 1.00 95.44 86 GLU A O 1
ATOM 693 N N . TYR A 1 87 ? -11.734 1.639 -11.913 1.00 95.56 87 TYR A N 1
ATOM 694 C CA . TYR A 1 87 ? -12.846 0.783 -11.527 1.00 95.56 87 TYR A CA 1
ATOM 695 C C . TYR A 1 87 ? -13.923 1.629 -10.850 1.00 95.56 87 TYR A C 1
ATOM 697 O O . TYR A 1 87 ? -13.695 2.784 -10.495 1.00 95.56 87 TYR A O 1
ATOM 705 N N . ASP A 1 88 ? -15.109 1.054 -10.661 1.00 96.56 88 ASP A N 1
ATOM 706 C CA . ASP A 1 88 ? -16.212 1.737 -9.986 1.00 96.56 88 ASP A CA 1
ATOM 707 C C . ASP A 1 88 ? -15.955 1.809 -8.469 1.00 96.56 88 ASP A C 1
ATOM 709 O O . ASP A 1 88 ? -16.343 0.935 -7.680 1.00 96.56 88 ASP A O 1
ATOM 713 N N . VAL A 1 89 ? -15.230 2.855 -8.071 1.00 95.44 89 VAL A N 1
ATOM 714 C CA . VAL A 1 89 ? -14.869 3.108 -6.674 1.00 95.44 89 VAL A CA 1
ATOM 715 C C . VAL A 1 89 ? -16.111 3.402 -5.847 1.00 95.44 89 VAL A C 1
ATOM 717 O O . VAL A 1 89 ? -16.238 2.896 -4.737 1.00 95.44 89 VAL A O 1
ATOM 720 N N . GLU A 1 90 ? -17.074 4.136 -6.400 1.00 96.88 90 GLU A N 1
ATOM 721 C CA . GLU A 1 90 ? -18.309 4.482 -5.699 1.00 96.88 90 GLU A CA 1
ATOM 722 C C . GLU A 1 90 ? -19.138 3.236 -5.379 1.00 96.88 90 GLU A C 1
ATOM 724 O O . GLU A 1 90 ? -19.653 3.084 -4.271 1.00 96.88 90 GLU A O 1
ATOM 729 N N . ARG A 1 91 ? -19.219 2.276 -6.306 1.00 97.56 91 ARG A N 1
ATOM 730 C CA . ARG A 1 91 ? -19.826 0.969 -6.025 1.00 97.56 91 ARG A CA 1
ATOM 731 C C . ARG A 1 91 ? -19.066 0.202 -4.957 1.00 97.56 91 ARG A C 1
ATOM 733 O O . ARG A 1 91 ? -19.692 -0.472 -4.144 1.00 97.56 91 ARG A O 1
ATOM 740 N N . THR A 1 92 ? -17.743 0.305 -4.930 1.00 96.44 92 THR A N 1
ATOM 741 C CA . THR A 1 92 ? -16.927 -0.320 -3.883 1.00 96.44 92 THR A CA 1
ATOM 742 C C . THR A 1 92 ? -17.219 0.304 -2.519 1.00 96.44 92 THR A C 1
ATOM 744 O O . THR A 1 92 ? -17.473 -0.430 -1.567 1.00 96.44 92 THR A O 1
ATOM 747 N N . LEU A 1 93 ? -17.285 1.635 -2.433 1.00 96.69 93 LEU A N 1
ATOM 748 C CA . LEU A 1 93 ? -17.610 2.368 -1.207 1.00 96.69 93 LEU A CA 1
ATOM 749 C C . LEU A 1 93 ? -19.008 2.039 -0.677 1.00 96.69 93 LEU A C 1
ATOM 751 O O . LEU A 1 93 ? -19.161 1.861 0.530 1.00 96.69 93 LEU A O 1
ATOM 755 N N . ARG A 1 94 ? -20.010 1.878 -1.551 1.00 97.94 94 ARG A N 1
ATOM 756 C CA . ARG A 1 94 ? -21.354 1.434 -1.138 1.00 97.94 94 ARG A CA 1
ATOM 757 C C . ARG A 1 94 ? -21.352 0.034 -0.529 1.00 97.94 94 ARG A C 1
ATOM 759 O O . ARG A 1 94 ? -22.052 -0.211 0.447 1.00 97.94 94 ARG A O 1
ATOM 766 N N . ARG A 1 95 ? -20.515 -0.883 -1.025 1.00 97.44 95 ARG A N 1
ATOM 767 C CA . ARG A 1 95 ? -20.444 -2.242 -0.463 1.00 97.44 95 ARG A CA 1
ATOM 768 C C . ARG A 1 95 ? -19.953 -2.274 0.983 1.00 97.44 95 ARG A C 1
ATOM 770 O O . ARG A 1 95 ? -20.282 -3.232 1.678 1.00 97.44 95 ARG A O 1
ATOM 777 N N . PHE A 1 96 ? -19.218 -1.264 1.456 1.00 97.31 96 PHE A N 1
ATOM 778 C CA . PHE A 1 96 ? -18.829 -1.189 2.869 1.00 97.31 96 PHE A CA 1
ATOM 779 C C . PHE A 1 96 ? -20.057 -1.133 3.788 1.00 97.31 96 PHE A C 1
ATOM 781 O O . PHE A 1 96 ? -20.067 -1.801 4.819 1.00 97.31 96 PHE A O 1
ATOM 788 N N . THR A 1 97 ? -21.103 -0.401 3.398 1.00 96.44 97 THR A N 1
ATOM 789 C CA . THR A 1 97 ? -22.353 -0.295 4.165 1.00 96.44 97 THR A CA 1
ATOM 790 C C . THR A 1 97 ? -23.353 -1.390 3.791 1.00 96.44 97 THR A C 1
ATOM 792 O O . THR A 1 97 ? -23.900 -2.048 4.666 1.00 96.44 97 THR A O 1
ATOM 795 N N . GLU A 1 98 ? -23.563 -1.655 2.498 1.00 98.00 98 GLU A N 1
ATOM 796 C CA . GLU A 1 98 ? -24.612 -2.576 2.017 1.00 98.00 98 GLU A CA 1
ATOM 797 C C . GLU A 1 98 ? -24.414 -4.035 2.459 1.00 98.00 98 GLU A C 1
ATOM 799 O O . GLU A 1 98 ? -25.368 -4.809 2.491 1.00 98.00 98 GLU A O 1
ATOM 804 N N . THR A 1 99 ? -23.179 -4.436 2.766 1.00 97.62 99 THR A N 1
ATOM 805 C CA . THR A 1 99 ? -22.850 -5.832 3.098 1.00 97.62 99 THR A CA 1
ATOM 806 C C . THR A 1 99 ? -22.758 -6.110 4.598 1.00 97.62 99 THR A C 1
ATOM 808 O O . THR A 1 99 ? -22.502 -7.251 4.977 1.00 97.62 99 THR A O 1
ATOM 811 N N . GLY A 1 100 ? -22.933 -5.099 5.454 1.00 97.00 100 GLY A N 1
ATOM 812 C CA . GLY A 1 100 ? -22.690 -5.229 6.894 1.00 97.00 100 GLY A CA 1
ATOM 813 C C . GLY A 1 100 ? -21.201 -5.198 7.286 1.00 97.00 100 GLY A C 1
ATOM 814 O O . GLY A 1 100 ? -20.836 -5.550 8.410 1.00 97.00 100 GLY A O 1
ATOM 815 N N . TYR A 1 101 ? -20.305 -4.853 6.351 1.00 97.38 101 TYR A N 1
ATOM 816 C CA . TYR A 1 101 ? -18.858 -4.916 6.574 1.00 97.38 101 TYR A CA 1
ATOM 817 C C . TYR A 1 101 ? -18.394 -3.912 7.634 1.00 97.38 101 TYR A C 1
ATOM 819 O O . TYR A 1 101 ? -17.554 -4.253 8.468 1.00 97.38 101 TYR A O 1
ATOM 827 N N . LEU A 1 102 ? -18.931 -2.688 7.639 1.00 97.62 102 LEU A N 1
ATOM 828 C CA . LEU A 1 102 ? -18.559 -1.672 8.630 1.00 97.62 102 LEU A CA 1
ATOM 829 C C . LEU A 1 102 ? -18.995 -2.048 10.046 1.00 97.62 102 LEU A C 1
ATOM 831 O O . LEU A 1 102 ? -18.256 -1.801 10.997 1.00 97.62 102 LEU A O 1
ATOM 835 N N . GLU A 1 103 ? -20.158 -2.670 10.191 1.00 97.00 103 GLU A N 1
ATOM 836 C CA . GLU A 1 103 ? -20.673 -3.178 11.457 1.00 97.00 103 GLU A CA 1
ATOM 837 C C . GLU A 1 103 ? -19.773 -4.297 11.984 1.00 97.00 103 GLU A C 1
ATOM 839 O O . GLU A 1 103 ? -19.414 -4.303 13.159 1.00 97.00 103 GLU A O 1
ATOM 844 N N . ALA A 1 104 ? -19.345 -5.204 11.101 1.00 97.69 104 ALA A N 1
ATOM 845 C CA . ALA A 1 104 ? -18.471 -6.318 11.456 1.00 97.69 104 ALA A CA 1
ATOM 846 C C . ALA A 1 104 ? -17.029 -5.894 11.793 1.00 97.69 104 ALA A C 1
ATOM 848 O O . ALA A 1 104 ? -16.350 -6.581 12.554 1.00 97.69 104 ALA A O 1
ATOM 849 N N . THR A 1 105 ? -16.536 -4.793 11.218 1.00 96.88 105 THR A N 1
ATOM 850 C CA . THR A 1 105 ? -15.111 -4.404 11.299 1.00 96.88 105 THR A CA 1
ATOM 851 C C . THR A 1 105 ? -14.842 -3.121 12.087 1.00 96.88 105 THR A C 1
ATOM 853 O O . THR A 1 105 ? -13.684 -2.808 12.381 1.00 96.88 105 THR A O 1
ATOM 856 N N . GLY A 1 106 ? -15.881 -2.368 12.452 1.00 96.56 106 GLY A N 1
ATOM 857 C CA . GLY A 1 106 ? -15.779 -1.183 13.296 1.00 96.56 106 GLY A CA 1
ATOM 858 C C . GLY A 1 106 ? -14.832 -0.114 12.739 1.00 96.56 106 GLY A C 1
ATOM 859 O O . GLY A 1 106 ? -14.916 0.290 11.576 1.00 96.56 106 GLY A O 1
ATOM 860 N N . VAL A 1 107 ? -13.928 0.386 13.590 1.00 97.06 107 VAL A N 1
ATOM 861 C CA . VAL A 1 107 ? -12.989 1.472 13.244 1.00 97.06 107 VAL A CA 1
ATOM 862 C C . VAL A 1 107 ? -12.065 1.095 12.086 1.00 97.06 107 VAL A C 1
ATOM 864 O O . VAL A 1 107 ? -11.825 1.927 11.212 1.00 97.06 107 VAL A O 1
ATOM 867 N N . ALA A 1 108 ? -11.579 -0.148 12.041 1.00 96.31 108 ALA A N 1
ATOM 868 C CA . ALA A 1 108 ? -10.682 -0.594 10.978 1.00 96.31 108 ALA A CA 1
ATOM 869 C C . ALA A 1 108 ? -11.360 -0.511 9.601 1.00 96.31 108 ALA A C 1
ATOM 871 O O . ALA A 1 108 ? -10.784 0.034 8.661 1.00 96.31 108 ALA A O 1
ATOM 872 N N . GLY A 1 109 ? -12.613 -0.966 9.499 1.00 96.81 109 GLY A N 1
ATOM 873 C CA . GLY A 1 109 ? -13.394 -0.866 8.266 1.00 96.81 109 GLY A CA 1
ATOM 874 C C . GLY A 1 109 ? -13.604 0.568 7.805 1.00 96.81 109 GLY A C 1
ATOM 875 O O . GLY A 1 109 ? -13.417 0.858 6.626 1.00 96.81 109 GLY A O 1
ATOM 876 N N . ARG A 1 110 ? -13.926 1.477 8.734 1.00 96.75 110 ARG A N 1
ATOM 877 C CA . ARG A 1 110 ? -14.093 2.908 8.429 1.00 96.75 110 ARG A CA 1
ATOM 878 C C . ARG A 1 110 ? -12.802 3.549 7.925 1.00 96.75 110 ARG A C 1
ATOM 880 O O . ARG A 1 110 ? -12.843 4.366 7.008 1.00 96.75 110 ARG A O 1
ATOM 887 N N . LEU A 1 111 ? -11.657 3.170 8.495 1.00 96.75 111 LEU A N 1
ATOM 888 C CA . LEU A 1 111 ? -10.355 3.633 8.019 1.00 96.75 111 LEU A CA 1
ATOM 889 C C . LEU A 1 111 ? -10.085 3.120 6.602 1.00 96.75 111 LEU A C 1
ATOM 891 O O . LEU A 1 111 ? -9.785 3.936 5.739 1.00 96.75 111 LEU A O 1
ATOM 895 N N . PHE A 1 112 ? -10.277 1.827 6.322 1.00 95.75 112 PHE A N 1
ATOM 896 C CA . PHE A 1 112 ? -10.088 1.278 4.971 1.00 95.75 112 PHE A CA 1
ATOM 897 C C . PHE A 1 112 ? -11.056 1.855 3.935 1.00 95.75 112 PHE A C 1
ATOM 899 O O . PHE A 1 112 ? -10.648 2.126 2.808 1.00 95.75 112 PHE A O 1
ATOM 906 N N . GLN A 1 113 ? -12.316 2.097 4.308 1.00 96.25 113 GLN A N 1
ATOM 907 C CA . GLN A 1 113 ? -13.273 2.788 3.443 1.00 96.25 113 GLN A CA 1
ATOM 908 C C . GLN A 1 113 ? -12.735 4.165 3.046 1.00 96.25 113 GLN A C 1
ATOM 910 O O . GLN A 1 113 ? -12.714 4.508 1.866 1.00 96.25 113 GLN A O 1
ATOM 915 N N . ARG A 1 114 ? -12.241 4.931 4.028 1.00 94.44 114 ARG A N 1
ATOM 916 C CA . ARG A 1 114 ? -11.625 6.235 3.783 1.00 94.44 114 ARG A CA 1
ATOM 917 C C . ARG 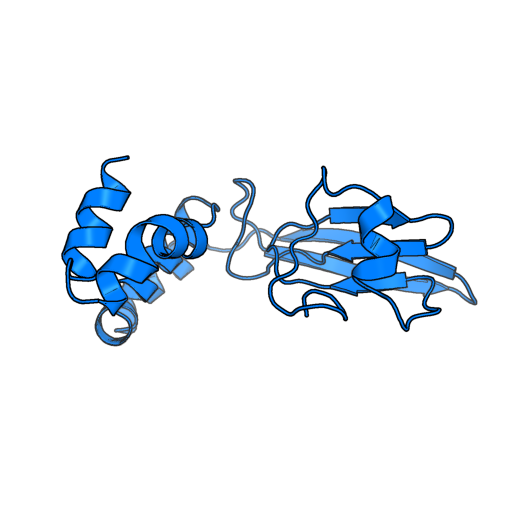A 1 114 ? -10.375 6.111 2.916 1.00 94.44 114 ARG A C 1
ATOM 919 O O . ARG A 1 114 ? -10.222 6.910 2.005 1.00 94.44 114 ARG A O 1
ATOM 926 N N . GLU A 1 115 ? -9.512 5.116 3.139 1.00 94.44 115 GLU A N 1
ATOM 927 C CA . GLU A 1 115 ? -8.324 4.900 2.295 1.00 94.44 115 GLU A CA 1
ATOM 928 C C . GLU A 1 115 ? -8.682 4.734 0.817 1.00 94.44 115 GLU A C 1
ATOM 930 O O . GLU A 1 115 ? -7.996 5.280 -0.043 1.00 94.44 115 GLU A O 1
ATOM 935 N N . ILE A 1 116 ? -9.765 4.014 0.521 1.00 94.88 116 ILE A N 1
ATOM 936 C CA . ILE A 1 116 ? -10.264 3.822 -0.847 1.00 94.88 116 ILE A CA 1
ATOM 937 C C . ILE A 1 116 ? -10.847 5.119 -1.412 1.00 94.88 116 ILE A C 1
ATOM 939 O O . ILE A 1 116 ? -10.627 5.436 -2.583 1.00 94.88 116 ILE A O 1
ATOM 943 N N . ASP A 1 117 ? -11.578 5.867 -0.589 1.00 94.12 117 ASP A N 1
ATOM 944 C CA . ASP A 1 117 ? -12.203 7.130 -0.977 1.00 94.12 117 ASP A CA 1
ATOM 945 C C . ASP A 1 117 ? -11.161 8.189 -1.367 1.00 94.12 117 ASP A C 1
ATOM 947 O O . ASP A 1 117 ? -11.212 8.748 -2.460 1.00 94.12 117 ASP A O 1
ATOM 951 N N . ILE A 1 118 ? -10.139 8.391 -0.531 1.00 92.25 118 ILE A N 1
ATOM 952 C CA . ILE A 1 118 ? -9.129 9.444 -0.742 1.00 92.25 118 ILE A CA 1
ATOM 953 C C . ILE A 1 118 ? -7.797 8.933 -1.318 1.00 92.25 118 ILE A C 1
ATOM 955 O O . ILE A 1 118 ? -6.834 9.696 -1.414 1.00 92.25 118 ILE A O 1
ATOM 959 N N . ALA A 1 119 ? -7.702 7.641 -1.656 1.00 92.56 119 ALA A N 1
ATOM 960 C CA . ALA A 1 119 ? -6.495 6.975 -2.167 1.00 92.56 119 ALA A CA 1
ATOM 961 C C . ALA A 1 119 ? -5.218 7.268 -1.347 1.00 92.56 119 ALA A C 1
ATOM 963 O O . ALA A 1 119 ? -4.136 7.524 -1.889 1.00 92.56 119 ALA A O 1
ATOM 964 N N . THR A 1 120 ? -5.353 7.268 -0.021 1.00 90.38 120 THR A N 1
ATOM 965 C CA . THR A 1 120 ? -4.275 7.586 0.924 1.00 90.38 120 THR A CA 1
ATOM 966 C C . THR A 1 120 ? -4.353 6.655 2.122 1.00 90.38 120 THR A C 1
ATOM 968 O O . THR A 1 120 ? -5.430 6.465 2.669 1.00 90.38 120 THR A O 1
ATOM 971 N N . LEU A 1 121 ? -3.214 6.120 2.573 1.00 90.06 121 LEU A N 1
ATOM 972 C CA . LEU A 1 121 ? -3.151 5.258 3.758 1.00 90.06 121 LEU A CA 1
ATOM 973 C C . LEU A 1 121 ? -3.617 6.016 5.014 1.00 90.06 121 LEU A C 1
ATOM 975 O O . LEU A 1 121 ? -3.201 7.146 5.262 1.00 90.06 121 LEU A O 1
ATOM 979 N N . GLN A 1 122 ? -4.455 5.384 5.825 1.00 93.44 122 GLN A N 1
ATOM 980 C CA . GLN A 1 122 ? -5.062 5.926 7.043 1.00 93.44 122 GLN A CA 1
ATOM 981 C C . GLN A 1 122 ? -4.825 4.991 8.231 1.00 93.44 122 GLN A C 1
ATOM 983 O O . GLN A 1 122 ? -4.461 5.459 9.305 1.00 93.44 122 GLN A O 1
ATOM 988 N N . TRP A 1 123 ? -4.943 3.675 8.037 1.00 93.25 123 TRP A N 1
ATOM 989 C CA . TRP A 1 123 ? -4.754 2.661 9.072 1.00 93.25 123 TRP A CA 1
ATOM 990 C C . TRP A 1 123 ? -3.360 2.725 9.698 1.00 93.25 123 TRP A C 1
ATOM 992 O O . TRP A 1 123 ? -3.220 2.762 10.920 1.00 93.25 123 TRP A O 1
ATOM 1002 N N . LEU A 1 124 ? -2.310 2.769 8.872 1.00 90.81 124 LEU A N 1
ATOM 1003 C CA . LEU A 1 124 ? -0.940 2.767 9.383 1.00 90.81 124 LEU A CA 1
ATOM 1004 C C . LEU A 1 124 ? -0.601 4.061 10.156 1.00 90.81 124 LEU A C 1
ATOM 1006 O O . LEU A 1 124 ? -0.093 3.938 11.273 1.00 90.81 124 LEU A O 1
ATOM 1010 N N . PRO A 1 125 ? -0.883 5.280 9.647 1.00 93.06 125 PRO A N 1
ATOM 1011 C CA . PRO A 1 125 ? -0.750 6.504 10.441 1.00 93.06 125 PRO A CA 1
ATOM 1012 C C . PRO A 1 125 ? -1.579 6.482 11.731 1.00 93.06 125 PRO A C 1
ATOM 1014 O O . PRO A 1 125 ? -1.049 6.814 12.790 1.00 93.06 125 PRO A O 1
ATOM 1017 N N . PHE A 1 126 ? -2.833 6.023 11.665 1.00 96.88 126 PHE A N 1
ATOM 1018 C CA . PHE A 1 126 ? -3.716 5.895 12.824 1.00 96.88 126 PHE A CA 1
ATOM 1019 C C . PHE A 1 126 ? -3.097 5.013 13.917 1.00 96.88 126 PHE A C 1
ATOM 1021 O O . PHE A 1 126 ? -2.975 5.434 15.066 1.00 96.88 126 PHE A O 1
ATOM 1028 N N . MET A 1 127 ? -2.623 3.817 13.554 1.00 96.12 127 MET A N 1
ATOM 1029 C CA . MET A 1 127 ? -1.999 2.891 14.502 1.00 96.12 127 MET A CA 1
ATOM 1030 C C . MET A 1 127 ? -0.652 3.394 15.026 1.00 96.12 127 MET A C 1
ATOM 1032 O O . MET A 1 127 ? -0.311 3.118 16.173 1.00 96.12 127 MET A O 1
ATOM 1036 N N . ARG A 1 128 ? 0.115 4.153 14.235 1.00 94.81 128 ARG A N 1
ATOM 1037 C CA . ARG A 1 128 ? 1.349 4.789 14.726 1.00 94.81 128 ARG A CA 1
ATOM 1038 C C . ARG A 1 128 ? 1.068 5.862 15.774 1.00 94.81 128 ARG A C 1
ATOM 1040 O O . ARG A 1 128 ? 1.834 5.971 16.723 1.00 94.81 128 ARG A O 1
ATOM 1047 N N . LEU A 1 129 ? -0.001 6.637 15.599 1.00 97.12 129 LEU A N 1
ATOM 1048 C CA . LEU A 1 129 ? -0.358 7.722 16.513 1.00 97.12 129 LEU A CA 1
ATOM 1049 C C . LEU A 1 129 ? -1.053 7.214 17.780 1.00 97.12 129 LEU A C 1
ATOM 1051 O O . LEU A 1 129 ? -0.738 7.680 18.870 1.00 97.12 129 LEU A O 1
ATOM 1055 N N . TYR A 1 130 ? -1.977 6.260 17.649 1.00 97.75 130 TYR A N 1
ATOM 1056 C CA . TYR A 1 130 ? -2.860 5.853 18.748 1.00 97.75 130 TYR A CA 1
ATOM 1057 C C . TYR A 1 130 ? -2.680 4.407 19.211 1.00 97.75 130 TYR A C 1
ATOM 1059 O O . TYR A 1 130 ? -3.203 4.050 20.261 1.00 97.75 130 TYR A O 1
ATOM 1067 N N . GLY A 1 131 ? -1.944 3.565 18.480 1.00 97.06 131 GLY A N 1
ATOM 1068 C CA . GLY A 1 131 ? -1.902 2.120 18.731 1.00 97.06 131 GLY A CA 1
ATOM 1069 C C . GLY A 1 131 ? -1.451 1.744 20.143 1.00 97.06 131 GLY A C 1
ATOM 1070 O O . GLY A 1 131 ? -2.077 0.892 20.766 1.00 97.06 131 GLY A O 1
ATOM 1071 N N . ALA A 1 132 ? -0.423 2.415 20.673 1.00 97.62 132 ALA A N 1
ATOM 1072 C CA . ALA A 1 132 ? 0.058 2.171 22.035 1.00 97.62 132 ALA A CA 1
ATOM 1073 C C . ALA A 1 132 ? -0.983 2.562 23.101 1.00 97.62 132 ALA A C 1
ATOM 1075 O O . ALA A 1 132 ? -1.253 1.771 23.998 1.00 97.62 132 ALA A O 1
ATOM 1076 N N . ALA A 1 133 ? -1.614 3.733 22.958 1.00 97.81 133 ALA A N 1
ATOM 1077 C CA . ALA A 1 133 ? -2.637 4.226 23.884 1.00 97.81 133 ALA A CA 1
ATOM 1078 C C . ALA A 1 133 ? -3.933 3.394 23.833 1.00 97.81 133 ALA A C 1
ATOM 1080 O O . ALA A 1 133 ? -4.597 3.198 24.847 1.00 97.81 133 ALA A O 1
ATOM 1081 N N . ILE A 1 134 ? -4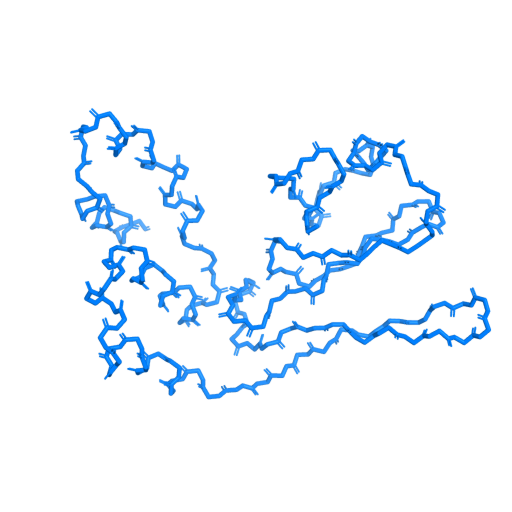.293 2.873 22.654 1.00 97.88 134 ILE A N 1
ATOM 1082 C CA . ILE A 1 134 ? -5.404 1.923 22.506 1.00 97.88 134 ILE A CA 1
ATOM 1083 C C . ILE A 1 134 ? -5.063 0.617 23.230 1.00 97.88 134 ILE A C 1
ATOM 1085 O O . ILE A 1 134 ? -5.889 0.088 23.969 1.00 97.88 134 ILE A O 1
ATOM 1089 N N . GLN A 1 135 ? -3.842 0.106 23.048 1.00 97.44 135 GLN A N 1
ATOM 1090 C CA . GLN A 1 135 ? -3.404 -1.142 23.671 1.00 97.44 135 GLN A CA 1
ATOM 1091 C C . GLN A 1 135 ? -3.328 -1.046 25.202 1.00 97.44 135 GLN A C 1
ATOM 1093 O O . GLN A 1 135 ? -3.640 -2.025 25.877 1.00 97.44 135 GLN A O 1
ATOM 1098 N N . SER A 1 136 ? -2.936 0.105 25.755 1.00 97.94 136 SER A N 1
ATOM 1099 C CA . SER A 1 136 ? -2.916 0.340 27.205 1.00 97.94 136 SER A CA 1
ATOM 1100 C C . SER A 1 136 ? -4.294 0.663 27.797 1.00 97.94 136 SER A C 1
ATOM 1102 O O . SER A 1 136 ? -4.437 0.686 29.018 1.00 97.94 136 SER A O 1
ATOM 1104 N N . GLY A 1 137 ? -5.312 0.889 26.959 1.00 97.75 137 GLY A N 1
ATOM 1105 C CA . GLY A 1 137 ? -6.661 1.265 27.389 1.00 97.75 137 GLY A CA 1
ATOM 1106 C C . GLY A 1 137 ? -6.815 2.741 27.772 1.00 97.75 137 GLY A C 1
ATOM 1107 O O . GLY A 1 137 ? -7.856 3.125 28.299 1.00 97.75 137 GLY A O 1
ATOM 1108 N N . GLU A 1 138 ? -5.816 3.584 27.497 1.00 98.12 138 GLU A N 1
ATOM 1109 C CA . GLU A 1 138 ? -5.864 5.033 27.749 1.00 98.12 138 GLU A CA 1
ATOM 1110 C C . GLU A 1 138 ? -6.897 5.756 26.872 1.00 98.12 138 GLU A C 1
ATOM 1112 O O . GLU A 1 138 ? -7.442 6.793 27.258 1.00 98.12 138 GLU A O 1
ATOM 1117 N N . ILE A 1 139 ? -7.166 5.226 25.677 1.00 98.19 139 ILE A N 1
ATOM 1118 C CA . ILE A 1 139 ? -8.167 5.753 24.749 1.00 98.19 139 ILE A CA 1
ATOM 1119 C C . ILE A 1 139 ? -8.885 4.603 24.044 1.00 98.19 139 ILE A C 1
ATOM 1121 O O . ILE A 1 139 ? -8.268 3.616 23.649 1.00 98.19 139 ILE A O 1
ATOM 1125 N N . THR A 1 140 ? -10.197 4.732 23.847 1.00 97.94 140 THR A N 1
ATOM 1126 C CA . THR A 1 140 ? -10.937 3.780 23.011 1.00 97.94 140 THR A CA 1
ATOM 1127 C C . THR A 1 140 ? -10.598 3.984 21.537 1.00 97.94 140 THR A C 1
ATOM 1129 O O . THR A 1 140 ? -10.235 5.082 21.103 1.00 97.94 140 THR A O 1
ATOM 1132 N N . MET A 1 141 ? -10.744 2.932 20.735 1.00 96.75 141 MET A N 1
ATOM 1133 C CA . MET A 1 141 ? -10.460 3.001 19.303 1.00 96.75 141 MET A CA 1
ATOM 1134 C C . MET A 1 141 ? -11.385 4.001 18.587 1.00 96.75 141 MET A C 1
ATOM 1136 O O . MET A 1 141 ? -10.956 4.707 17.675 1.00 96.75 141 MET A O 1
ATOM 1140 N N . GLU A 1 142 ? -12.634 4.119 19.040 1.00 97.50 142 GLU A N 1
ATOM 1141 C CA . GLU A 1 142 ? -13.631 5.073 18.550 1.00 97.50 142 GLU A CA 1
ATOM 1142 C C . GLU A 1 142 ? -13.205 6.514 18.835 1.00 97.50 142 GLU A C 1
ATOM 1144 O O . GLU A 1 142 ? -13.187 7.346 17.929 1.00 97.50 142 GLU A O 1
ATOM 1149 N N . ARG A 1 143 ? -12.783 6.804 20.073 1.00 97.56 143 ARG A N 1
ATOM 1150 C CA . ARG A 1 143 ? -12.350 8.153 20.450 1.00 97.56 143 ARG A CA 1
ATOM 1151 C C . ARG A 1 143 ? -11.050 8.547 19.753 1.00 97.56 143 ARG A C 1
ATOM 1153 O O . ARG A 1 143 ? -10.854 9.717 19.425 1.00 97.56 143 ARG A O 1
ATOM 1160 N N . ALA A 1 144 ? -10.163 7.585 19.511 1.00 97.69 144 ALA A N 1
ATOM 1161 C CA . ALA A 1 144 ? -8.976 7.798 18.695 1.00 97.69 144 ALA A CA 1
ATOM 1162 C C . ALA A 1 144 ? -9.347 8.150 17.245 1.00 97.69 144 ALA A C 1
ATOM 1164 O O . ALA A 1 144 ? -8.754 9.068 16.680 1.00 97.69 144 ALA A O 1
ATOM 1165 N N . LEU A 1 145 ? -10.336 7.465 16.650 1.00 97.12 145 LEU A N 1
ATOM 1166 C CA . LEU A 1 145 ? -10.787 7.742 15.281 1.00 97.12 145 LEU A CA 1
ATOM 1167 C C . LEU A 1 145 ? -11.326 9.170 15.148 1.00 97.12 145 LEU A C 1
ATOM 1169 O O . LEU A 1 145 ? -10.947 9.872 14.215 1.00 97.12 145 LEU A O 1
ATOM 1173 N N . GLU A 1 146 ? -12.149 9.613 16.099 1.00 96.25 146 GLU A N 1
ATOM 1174 C CA . GLU A 1 146 ? -12.678 10.982 16.124 1.00 96.25 146 GLU A CA 1
ATOM 1175 C C . GLU A 1 146 ? -11.560 12.030 16.128 1.00 96.25 146 GLU A C 1
ATOM 1177 O O . GLU A 1 146 ? -11.623 13.004 15.383 1.00 96.25 146 GLU A O 1
ATOM 1182 N N . ARG A 1 147 ? -10.511 11.819 16.936 1.00 96.31 147 ARG A N 1
ATOM 1183 C CA . ARG A 1 147 ? -9.350 12.722 16.976 1.00 96.31 147 ARG A CA 1
ATOM 1184 C C . ARG A 1 147 ? -8.557 12.685 15.676 1.00 96.31 147 ARG A C 1
ATOM 1186 O O . ARG A 1 147 ? -8.159 13.731 15.182 1.00 96.31 147 ARG A O 1
ATOM 1193 N N . PHE A 1 148 ? -8.343 11.495 15.119 1.00 95.44 148 PHE A N 1
ATOM 1194 C CA . PHE A 1 148 ? -7.591 11.318 13.879 1.00 95.44 148 PHE A CA 1
ATOM 1195 C C . PHE A 1 148 ? -8.245 12.034 12.691 1.00 95.44 148 PHE A C 1
ATOM 1197 O O . PHE A 1 148 ? -7.547 12.564 11.839 1.00 95.44 148 PHE A O 1
ATOM 1204 N N . GLN A 1 149 ? -9.578 12.074 12.646 1.00 90.25 149 GLN A N 1
ATOM 1205 C CA . GLN A 1 149 ? -10.340 12.721 11.574 1.00 90.25 149 GLN A CA 1
ATOM 1206 C C . GLN A 1 149 ? -10.410 14.254 11.686 1.00 90.25 149 GLN A C 1
ATOM 1208 O O . GLN A 1 149 ? -10.894 14.897 10.757 1.00 90.25 149 GLN A O 1
ATOM 1213 N N . GLN A 1 150 ? -9.964 14.830 12.806 1.00 89.25 150 GLN A N 1
ATOM 1214 C CA . GLN A 1 150 ? -9.915 16.280 13.039 1.00 89.25 150 GLN A CA 1
ATOM 1215 C C . GLN A 1 150 ? -8.550 16.904 12.706 1.00 89.25 150 GLN A C 1
ATOM 1217 O O . GLN A 1 150 ? -8.408 18.122 12.813 1.00 89.25 150 GLN A O 1
ATOM 1222 N N . LEU A 1 151 ? -7.559 16.077 12.351 1.00 75.94 151 LEU A N 1
ATOM 1223 C CA . LEU A 1 151 ? -6.232 16.494 11.888 1.00 75.94 151 LEU A CA 1
ATOM 1224 C C . LEU A 1 151 ? -6.261 16.841 10.396 1.00 75.94 151 LEU A C 1
ATOM 1226 O O . LEU A 1 151 ? -5.576 17.820 10.032 1.00 75.94 151 LEU A O 1
#

Secondary structure (DSSP, 8-state):
---SS-TT----TT--GGGHHHHSTT---SEEEE-SSS--EEEEETTEEEEE---SSS--SS--EEEEEEEEEETTEEEEEEEEEE--HHHHHHHHHHTSHHHHHHHHHHHHHHHHHHTS--HHHHHHHHHHHHHHTSS-HHHHHHHHTT-